Protein AF-A0A1H9CFS5-F1 (afdb_monomer_lite)

Foldseek 3Di:
DVVLLVLLVVQLVVQVVVCVVVVHLVSSLVSLVCLQVVLVVLLCVLVCVVDDPVVVVVCVVPPDPVVNVVSNVSSVSSNSSNVSSVVSNVVSVVVNVVVD

pLDDT: mean 93.54, std 7.52, range [54.22, 98.5]

InterPro domains:
  IPR035167 Protein of unknown function DUF5316 [PF17247] (24-96)

Organism: NCBI:txid571933

Sequence (100 aa):
MKPYLYSGMTVALLALIISFVTNNWDIAFSITGIAGLGSLLFGGILSGAFISGDRNRANYHSEPKEFRENRHQFMLKLLTFGAPNIVVAIFTLFFVGMST

Radius of gyration: 16.78 Å; chains: 1; bounding box: 43×15×49 Å

Secondary structure (DSSP, 8-state):
-HHHHHHHHHHHHHHHHHHHHHT-HHHHHHHHHHHHHHHHHHHHHHHTTTS-HHHHHHHHHHS-HHHHHHHHHHHHHHHHHHHHHHHHHHHHHHHHTT--

Structure (mmCIF, N/CA/C/O backbone):
data_AF-A0A1H9CFS5-F1
#
_entry.id   AF-A0A1H9CFS5-F1
#
loop_
_atom_site.group_PDB
_atom_site.id
_atom_site.type_symbol
_atom_site.label_atom_id
_atom_site.label_alt_id
_atom_site.label_comp_id
_atom_site.label_asym_id
_atom_site.label_entity_id
_atom_site.label_seq_id
_atom_site.pdbx_PDB_ins_code
_atom_site.Cartn_x
_atom_site.Cartn_y
_atom_site.Cartn_z
_atom_site.occupancy
_atom_site.B_iso_or_equiv
_atom_site.auth_seq_id
_atom_site.auth_comp_id
_atom_site.auth_asym_id
_atom_site.auth_atom_id
_atom_site.pdbx_PDB_model_num
ATOM 1 N N . MET A 1 1 ? 11.279 -7.882 0.652 1.00 90.56 1 MET A N 1
ATOM 2 C CA . MET A 1 1 ? 9.820 -8.112 0.785 1.00 90.56 1 MET A CA 1
ATOM 3 C C . MET A 1 1 ? 9.342 -8.093 2.234 1.00 90.56 1 MET A C 1
ATOM 5 O O . MET A 1 1 ? 8.599 -7.186 2.573 1.00 90.56 1 MET A O 1
ATOM 9 N N . LYS A 1 2 ? 9.821 -8.994 3.108 1.00 93.69 2 LYS A N 1
ATOM 10 C CA . LYS A 1 2 ? 9.438 -9.074 4.538 1.00 93.69 2 LYS A CA 1
ATOM 11 C C . LYS A 1 2 ? 9.332 -7.733 5.304 1.00 93.69 2 LYS A C 1
ATOM 13 O O . LYS A 1 2 ? 8.291 -7.518 5.911 1.00 93.69 2 LYS A O 1
ATOM 18 N N . PRO A 1 3 ? 10.319 -6.810 5.260 1.00 95.81 3 PRO A N 1
ATOM 19 C CA . PRO A 1 3 ? 10.221 -5.561 6.026 1.00 95.81 3 PRO A CA 1
ATOM 20 C C . PRO A 1 3 ? 9.057 -4.668 5.577 1.00 95.81 3 PRO A C 1
ATOM 22 O O . PRO A 1 3 ? 8.432 -4.027 6.409 1.00 95.81 3 PRO A O 1
ATOM 25 N N . TYR A 1 4 ? 8.721 -4.676 4.284 1.00 97.06 4 TYR A N 1
ATOM 26 C CA . TYR A 1 4 ? 7.609 -3.892 3.744 1.00 97.06 4 TYR A CA 1
ATOM 27 C C . TYR A 1 4 ? 6.259 -4.454 4.193 1.00 97.06 4 TYR A C 1
ATOM 29 O O . TYR A 1 4 ? 5.376 -3.692 4.579 1.00 97.06 4 TYR A O 1
ATOM 37 N N . LEU A 1 5 ? 6.138 -5.786 4.237 1.00 97.06 5 LEU A N 1
ATOM 38 C CA . LEU A 1 5 ? 4.965 -6.451 4.802 1.00 97.06 5 LEU A CA 1
ATOM 39 C C . LEU A 1 5 ? 4.790 -6.080 6.278 1.00 97.06 5 LEU A C 1
ATOM 41 O O . LEU A 1 5 ? 3.712 -5.643 6.668 1.00 97.06 5 LEU A O 1
ATOM 45 N N . TYR A 1 6 ? 5.858 -6.184 7.076 1.00 97.69 6 TYR A N 1
ATOM 46 C CA . TYR A 1 6 ? 5.815 -5.817 8.492 1.00 97.69 6 TYR A CA 1
ATOM 47 C C . TYR A 1 6 ? 5.481 -4.344 8.694 1.00 97.69 6 TYR A C 1
ATOM 49 O O . TYR A 1 6 ? 4.642 -4.037 9.528 1.00 97.69 6 TYR A O 1
ATOM 57 N N . SER A 1 7 ? 6.042 -3.434 7.894 1.00 97.94 7 SER A N 1
ATOM 58 C CA . SER A 1 7 ? 5.662 -2.020 7.976 1.00 97.94 7 SER A CA 1
ATOM 59 C C . SER A 1 7 ? 4.186 -1.787 7.638 1.00 97.94 7 SER A C 1
ATOM 61 O O . SER A 1 7 ? 3.532 -0.997 8.312 1.00 97.94 7 SER A O 1
ATOM 63 N N . GLY A 1 8 ? 3.633 -2.514 6.660 1.00 97.75 8 GLY A N 1
ATOM 64 C CA . GLY A 1 8 ? 2.210 -2.445 6.329 1.00 97.75 8 GLY A CA 1
ATOM 65 C C . GLY A 1 8 ? 1.328 -2.970 7.463 1.00 97.75 8 GLY A C 1
ATOM 66 O O . GLY A 1 8 ? 0.342 -2.331 7.818 1.00 97.75 8 GLY A O 1
ATOM 67 N N . MET A 1 9 ? 1.720 -4.088 8.084 1.00 98.19 9 MET A N 1
ATOM 68 C CA . MET A 1 9 ? 1.047 -4.630 9.270 1.00 98.19 9 MET A CA 1
ATOM 69 C C . MET A 1 9 ? 1.112 -3.663 10.452 1.00 98.19 9 MET A C 1
ATOM 71 O O . MET A 1 9 ? 0.108 -3.483 11.128 1.00 98.19 9 MET A O 1
ATOM 75 N N . THR A 1 10 ? 2.252 -3.009 10.691 1.00 98.25 10 THR A N 1
ATOM 76 C CA . THR A 1 10 ? 2.392 -2.017 11.764 1.00 98.25 10 THR A CA 1
ATOM 77 C C . THR A 1 10 ? 1.433 -0.849 11.566 1.00 98.25 10 THR A C 1
ATOM 79 O O . THR A 1 10 ? 0.741 -0.477 12.508 1.00 98.25 10 THR A O 1
ATOM 82 N N . VAL A 1 11 ? 1.336 -0.298 10.350 1.00 98.31 11 VAL A N 1
ATOM 83 C CA . VAL A 1 11 ? 0.380 0.784 10.048 1.00 98.31 11 VAL A CA 1
ATOM 84 C C . VAL A 1 11 ? -1.058 0.324 10.288 1.00 98.31 11 VAL A C 1
ATOM 86 O O . VAL A 1 11 ? -1.815 1.015 10.967 1.00 98.31 11 VAL A O 1
ATOM 89 N N . ALA A 1 12 ? -1.413 -0.866 9.803 1.00 98.12 12 ALA A N 1
ATOM 90 C CA . ALA A 1 12 ? -2.744 -1.431 9.984 1.00 98.12 12 ALA A CA 1
ATOM 91 C C . ALA A 1 12 ? -3.087 -1.678 11.468 1.00 98.12 12 ALA A C 1
ATOM 93 O O . ALA A 1 12 ? -4.178 -1.333 11.917 1.00 98.12 12 ALA A O 1
ATOM 94 N N . LEU A 1 13 ? -2.145 -2.215 12.251 1.00 98.19 13 LEU A N 1
ATOM 95 C CA . LEU A 1 13 ? -2.312 -2.443 13.689 1.00 98.19 13 LEU A CA 1
ATOM 96 C C . LEU A 1 13 ? -2.471 -1.131 14.460 1.00 98.19 13 LEU A C 1
ATOM 98 O O . LEU A 1 13 ? -3.359 -1.029 15.301 1.00 98.19 13 LEU A O 1
ATOM 102 N N . LEU A 1 14 ? -1.654 -0.116 14.163 1.00 98.31 14 LEU A N 1
ATOM 103 C CA . LEU A 1 14 ? -1.778 1.197 14.799 1.00 98.31 14 LEU A CA 1
ATOM 104 C C . LEU A 1 14 ? -3.127 1.847 14.479 1.00 98.31 14 LEU A C 1
ATOM 106 O O . LEU A 1 14 ? -3.774 2.369 15.383 1.00 98.31 14 LEU A O 1
ATOM 110 N N . ALA A 1 15 ? -3.583 1.765 13.227 1.00 97.56 15 ALA A N 1
ATOM 111 C CA . ALA A 1 15 ? -4.889 2.277 12.825 1.00 97.56 15 ALA A CA 1
ATOM 112 C C . ALA A 1 15 ? -6.035 1.600 13.598 1.00 97.56 15 ALA A C 1
ATOM 114 O O . ALA A 1 15 ? -6.930 2.286 14.090 1.00 97.56 15 ALA A O 1
ATOM 115 N N . LEU A 1 16 ? -5.972 0.274 13.766 1.00 97.19 16 LEU A N 1
ATOM 116 C CA . LEU A 1 16 ? -6.941 -0.486 14.560 1.00 97.19 16 LEU A CA 1
ATOM 117 C C . LEU A 1 16 ? -6.906 -0.110 16.045 1.00 97.19 16 LEU A C 1
ATOM 119 O O . LEU A 1 16 ? -7.962 0.077 16.639 1.00 97.19 16 LEU A O 1
ATOM 123 N N . ILE A 1 17 ? -5.720 0.045 16.641 1.00 97.94 17 ILE A N 1
ATOM 124 C CA . ILE A 1 17 ? -5.581 0.451 18.048 1.00 97.94 17 ILE A CA 1
ATOM 125 C C . ILE A 1 17 ? -6.190 1.839 18.268 1.00 97.94 17 ILE A C 1
ATOM 127 O O . ILE A 1 17 ? -6.977 2.021 19.194 1.00 97.94 17 ILE A O 1
ATOM 131 N N . ILE A 1 18 ? -5.863 2.809 17.407 1.00 96.44 18 ILE A N 1
ATOM 132 C CA . ILE A 1 18 ? -6.395 4.177 17.501 1.00 96.44 18 ILE A CA 1
ATOM 133 C C . ILE A 1 18 ? -7.920 4.157 17.377 1.00 96.44 18 ILE A C 1
ATOM 135 O O . ILE A 1 18 ? -8.620 4.763 18.187 1.00 96.44 18 ILE A O 1
ATOM 139 N N . SER A 1 19 ? -8.436 3.437 16.385 1.00 95.31 19 SER A N 1
ATOM 140 C CA . SER A 1 19 ? -9.871 3.306 16.145 1.00 95.31 19 SER A CA 1
ATOM 141 C C . SER A 1 19 ? -10.605 2.651 17.316 1.00 95.31 19 SER A C 1
ATOM 143 O O . SER A 1 19 ? -11.643 3.148 17.744 1.00 95.31 19 SER A O 1
ATOM 145 N N . PHE A 1 20 ? -10.026 1.603 17.902 1.00 94.00 20 PHE A N 1
ATOM 146 C CA . PHE A 1 20 ? -10.589 0.923 19.063 1.00 94.00 20 PHE A CA 1
ATOM 147 C C . PHE A 1 20 ? -10.634 1.831 20.299 1.00 94.00 20 PHE A C 1
ATOM 149 O O . PHE A 1 20 ? -11.665 1.923 20.958 1.00 94.00 20 PHE A O 1
ATOM 156 N N . VAL A 1 21 ? -9.546 2.555 20.591 1.00 96.75 21 VAL A N 1
ATOM 157 C CA . VAL A 1 21 ? -9.473 3.485 21.737 1.00 96.75 21 VAL A CA 1
ATOM 158 C C . VAL A 1 21 ? -10.444 4.659 21.583 1.00 96.75 21 VAL A C 1
ATOM 160 O O . VAL A 1 21 ? -10.995 5.141 22.569 1.00 96.75 21 VAL A O 1
ATOM 163 N N . THR A 1 22 ? -10.668 5.116 20.353 1.00 93.94 22 THR A N 1
ATOM 164 C CA . THR A 1 22 ? -11.586 6.225 20.047 1.00 93.94 22 THR A CA 1
ATOM 165 C C . THR A 1 22 ? -13.026 5.774 19.797 1.00 93.94 22 THR A C 1
ATOM 167 O O . THR A 1 22 ? -13.901 6.624 19.651 1.00 93.94 22 THR A O 1
ATOM 170 N N . ASN A 1 23 ? -13.274 4.460 19.747 1.00 91.62 23 ASN A N 1
ATOM 171 C CA . ASN A 1 23 ? -14.531 3.846 19.314 1.00 91.62 23 ASN A CA 1
ATOM 172 C C . ASN A 1 23 ? -15.050 4.409 17.973 1.00 91.62 23 ASN A C 1
ATOM 174 O O . ASN A 1 23 ? -16.253 4.566 17.770 1.00 91.62 23 ASN A O 1
ATOM 178 N N . ASN A 1 24 ? -14.129 4.758 17.072 1.00 93.25 24 ASN A N 1
ATOM 179 C CA . ASN A 1 24 ? -14.430 5.367 15.784 1.00 93.25 24 ASN A CA 1
ATOM 180 C C . ASN A 1 24 ? -13.767 4.552 14.665 1.00 93.25 24 ASN A C 1
ATOM 182 O O . ASN A 1 24 ? -12.553 4.628 14.444 1.00 93.25 24 ASN A O 1
ATOM 186 N N . TRP A 1 25 ? -14.573 3.751 13.966 1.00 93.06 25 TRP A N 1
ATOM 187 C CA . TRP A 1 25 ? -14.124 2.858 12.893 1.00 93.06 25 TRP A CA 1
ATOM 188 C C . TRP A 1 25 ? -13.775 3.589 11.590 1.00 93.06 25 TRP A C 1
ATOM 190 O O . TRP A 1 25 ? -12.949 3.081 10.824 1.00 93.06 25 TRP A O 1
ATOM 200 N N . ASP A 1 26 ? -14.274 4.815 11.384 1.00 94.62 26 ASP A N 1
ATOM 201 C CA . ASP A 1 26 ? -13.910 5.659 10.237 1.00 94.62 26 ASP A CA 1
ATOM 202 C C . ASP A 1 26 ? -12.416 5.989 10.216 1.00 94.62 26 ASP A C 1
ATOM 204 O O . ASP A 1 26 ? -11.820 6.125 9.144 1.00 94.62 26 ASP A O 1
ATOM 208 N N . ILE A 1 27 ? -11.780 6.078 11.390 1.00 95.31 27 ILE A N 1
ATOM 209 C CA . ILE A 1 27 ? -10.341 6.346 11.500 1.00 95.31 27 ILE A CA 1
ATOM 210 C C . ILE A 1 27 ? -9.532 5.190 10.904 1.00 95.31 27 ILE A C 1
ATOM 212 O O . ILE A 1 27 ? -8.642 5.421 10.081 1.00 95.31 27 ILE A O 1
ATOM 216 N N . ALA A 1 28 ? -9.844 3.946 11.284 1.00 96.62 28 ALA A N 1
ATOM 217 C CA . ALA A 1 28 ? -9.140 2.785 10.747 1.00 96.62 28 ALA A CA 1
ATOM 218 C C . ALA A 1 28 ? -9.391 2.637 9.244 1.00 96.62 28 ALA A C 1
ATOM 220 O O . ALA A 1 28 ? -8.433 2.433 8.492 1.00 96.62 28 ALA A O 1
ATOM 221 N N . PHE A 1 29 ? -10.641 2.813 8.803 1.00 96.62 29 PHE A N 1
ATOM 222 C CA . PHE A 1 29 ? -10.999 2.779 7.386 1.00 96.62 29 PHE A CA 1
ATOM 223 C C . PHE A 1 29 ? -10.240 3.836 6.577 1.00 96.62 29 PHE A C 1
ATOM 225 O O . PHE A 1 29 ? -9.645 3.517 5.551 1.00 96.62 29 PHE A O 1
ATOM 232 N N . SER A 1 30 ? -10.172 5.075 7.065 1.00 96.69 30 SER A N 1
ATOM 233 C CA . SER A 1 30 ? -9.495 6.171 6.365 1.00 96.69 30 SER A CA 1
ATOM 234 C C . SER A 1 30 ? -7.984 5.953 6.274 1.00 96.69 30 SER A C 1
ATOM 236 O O . SER A 1 30 ? -7.413 6.049 5.187 1.00 96.69 30 SER A O 1
ATOM 238 N N . ILE A 1 31 ? -7.319 5.618 7.387 1.00 97.75 31 ILE A N 1
ATOM 239 C CA . ILE A 1 31 ? -5.860 5.416 7.411 1.00 97.75 31 ILE A CA 1
ATOM 240 C C . ILE A 1 31 ? -5.468 4.242 6.509 1.00 97.75 31 ILE A C 1
ATOM 242 O O . ILE A 1 31 ? -4.599 4.374 5.643 1.00 97.75 31 ILE A O 1
ATOM 246 N N . T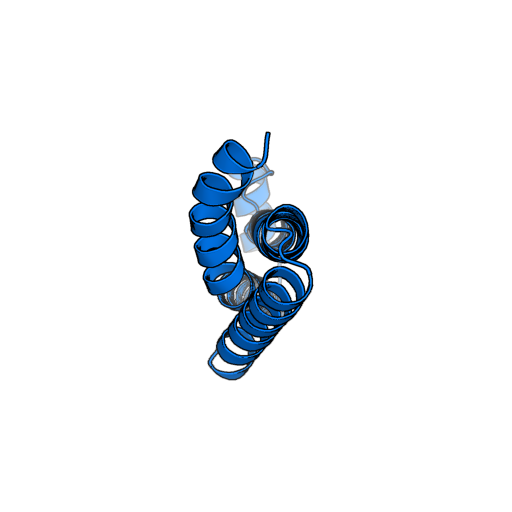HR A 1 32 ? -6.117 3.092 6.698 1.00 98.06 32 THR A N 1
ATOM 247 C CA . THR A 1 32 ? -5.775 1.874 5.954 1.00 98.06 32 THR A CA 1
ATOM 248 C C . THR A 1 32 ? -6.259 1.934 4.507 1.00 98.06 32 THR A C 1
ATOM 250 O O . THR A 1 32 ? -5.566 1.453 3.613 1.00 98.06 32 THR A O 1
ATOM 253 N N . GLY A 1 33 ? -7.374 2.616 4.242 1.00 97.62 33 GLY A N 1
ATOM 254 C CA . GLY A 1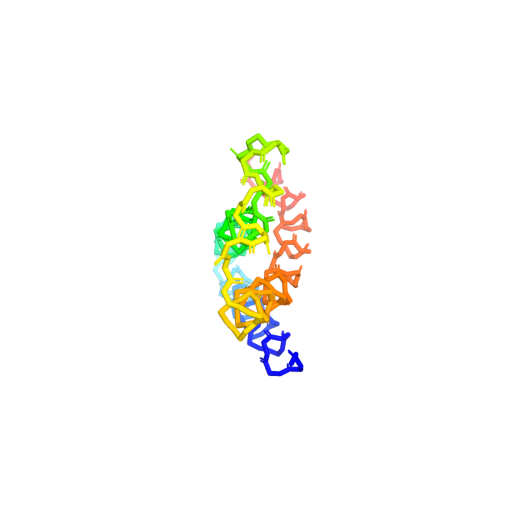 33 ? -7.875 2.900 2.902 1.00 97.62 33 GLY A CA 1
ATOM 255 C C . GLY A 1 33 ? -6.908 3.766 2.101 1.00 97.62 33 GLY A C 1
ATOM 256 O O . GLY A 1 33 ? -6.528 3.379 0.998 1.00 97.62 33 GLY A O 1
ATOM 257 N N . ILE A 1 34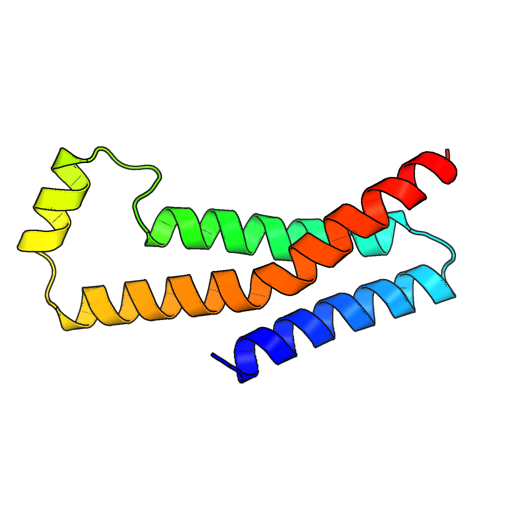 ? -6.429 4.881 2.666 1.00 98.06 34 ILE A N 1
ATOM 258 C CA . ILE A 1 34 ? -5.436 5.751 2.011 1.00 98.06 34 ILE A CA 1
ATOM 259 C C . ILE A 1 34 ? -4.119 5.000 1.787 1.00 98.06 34 ILE A C 1
ATOM 261 O O . ILE A 1 34 ? -3.577 5.029 0.681 1.00 98.06 34 ILE A O 1
ATOM 265 N N . ALA A 1 35 ? -3.611 4.289 2.799 1.00 98.00 35 ALA A N 1
ATOM 266 C CA . ALA A 1 35 ? -2.368 3.527 2.677 1.00 98.00 35 ALA A CA 1
ATOM 267 C C . ALA A 1 35 ? -2.476 2.398 1.633 1.00 98.00 35 ALA A C 1
ATOM 269 O O . ALA A 1 35 ? -1.565 2.202 0.823 1.00 98.00 35 ALA A O 1
ATOM 270 N N . GLY A 1 36 ? -3.596 1.674 1.623 1.00 98.12 36 GLY A N 1
ATOM 271 C CA . GLY A 1 36 ? -3.871 0.578 0.699 1.00 98.12 36 GLY A CA 1
ATOM 272 C C . GLY A 1 36 ? -4.084 1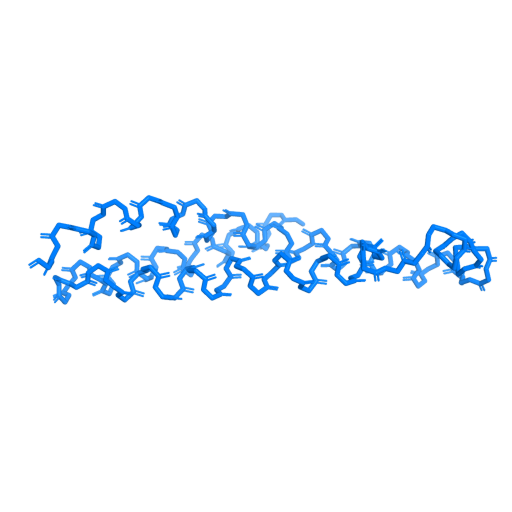.053 -0.737 1.00 98.12 36 GLY A C 1
ATOM 273 O O . GLY A 1 36 ? -3.366 0.620 -1.641 1.00 98.12 36 GLY A O 1
ATOM 274 N N . LEU A 1 37 ? -5.023 1.981 -0.950 1.00 97.75 37 LEU A N 1
ATOM 275 C CA . LEU A 1 37 ? -5.320 2.540 -2.272 1.00 97.75 37 LEU A CA 1
ATOM 276 C C . LEU A 1 37 ? -4.130 3.306 -2.839 1.00 97.75 37 LEU A C 1
ATOM 278 O O . LEU A 1 37 ? -3.792 3.106 -4.002 1.00 97.75 37 LEU A O 1
ATOM 282 N N . GLY A 1 38 ? -3.450 4.123 -2.031 1.00 97.81 38 GLY A N 1
ATOM 283 C CA . GLY A 1 38 ? -2.240 4.821 -2.461 1.00 97.81 38 GLY A CA 1
ATOM 284 C C . GLY A 1 38 ? -1.195 3.839 -2.988 1.00 97.81 38 GLY A C 1
ATOM 285 O O . GLY A 1 38 ? -0.687 3.999 -4.096 1.00 97.81 38 GLY A O 1
ATOM 286 N N . SER A 1 39 ? -0.947 2.755 -2.253 1.00 97.81 39 SER A N 1
ATOM 287 C CA . SER A 1 39 ? -0.005 1.713 -2.673 1.00 97.81 39 SER A CA 1
ATOM 288 C C . SER A 1 39 ? -0.408 1.018 -3.975 1.00 97.81 39 SER A C 1
ATOM 290 O O . SER A 1 39 ? 0.458 0.760 -4.812 1.00 97.81 39 SER A O 1
ATOM 292 N N . LEU A 1 40 ? -1.702 0.738 -4.176 1.00 97.56 40 LEU A N 1
ATOM 293 C CA . LEU A 1 40 ? -2.211 0.178 -5.434 1.00 97.56 40 LEU A CA 1
ATOM 294 C C . LEU A 1 40 ? -2.047 1.148 -6.598 1.00 97.56 40 LEU A C 1
ATOM 296 O O . LEU A 1 40 ? -1.591 0.739 -7.662 1.00 97.56 40 LEU A O 1
ATOM 300 N N . LEU A 1 41 ? -2.396 2.420 -6.403 1.00 97.62 41 LEU A N 1
ATOM 301 C CA . LEU A 1 41 ? -2.313 3.441 -7.444 1.00 97.62 41 LEU A CA 1
ATOM 302 C C . LEU A 1 41 ? -0.863 3.651 -7.880 1.00 97.62 41 LEU A C 1
ATOM 304 O O . LEU A 1 41 ? -0.554 3.532 -9.066 1.00 97.62 41 LEU A O 1
ATOM 308 N N . PHE A 1 42 ? 0.051 3.869 -6.932 1.00 97.19 42 PHE A N 1
ATOM 309 C CA . PHE A 1 42 ? 1.472 4.019 -7.248 1.00 97.19 42 PHE A CA 1
ATOM 310 C C . PHE A 1 42 ? 2.071 2.729 -7.823 1.00 97.19 42 PHE A C 1
ATOM 312 O O . PHE A 1 42 ? 2.831 2.787 -8.790 1.00 97.19 42 PHE A O 1
ATOM 319 N N . GLY A 1 43 ? 1.685 1.559 -7.305 1.00 96.56 43 GLY A N 1
ATOM 320 C CA . GLY A 1 43 ? 2.076 0.267 -7.872 1.00 96.56 43 GLY A CA 1
ATOM 321 C C . GLY A 1 43 ? 1.608 0.093 -9.323 1.00 96.56 43 GLY A C 1
ATOM 322 O O . GLY A 1 43 ? 2.392 -0.315 -10.176 1.00 96.56 43 GLY A O 1
ATOM 323 N N . GLY A 1 44 ? 0.365 0.467 -9.630 1.00 95.44 44 GLY A N 1
ATOM 324 C CA . GLY A 1 44 ? -0.199 0.420 -10.981 1.00 95.44 44 GLY A CA 1
ATOM 325 C C . GLY A 1 44 ? 0.479 1.386 -11.956 1.00 95.44 44 GLY A C 1
ATOM 326 O O . GLY A 1 44 ? 0.682 1.053 -13.122 1.00 95.44 44 GLY A O 1
ATOM 327 N N . ILE A 1 45 ? 0.902 2.562 -11.484 1.00 94.81 45 ILE A N 1
ATOM 328 C CA . ILE A 1 45 ? 1.696 3.499 -12.293 1.00 94.81 45 ILE A CA 1
ATOM 329 C C . ILE A 1 45 ? 3.047 2.871 -12.648 1.00 94.81 45 ILE A C 1
ATOM 331 O O . ILE A 1 45 ? 3.434 2.857 -13.815 1.00 94.81 45 ILE A O 1
ATOM 335 N N . LEU A 1 46 ? 3.742 2.295 -11.665 1.00 94.06 46 LEU A N 1
ATOM 336 C CA . LEU A 1 46 ? 5.055 1.672 -11.867 1.00 94.06 46 LEU A CA 1
ATOM 337 C C . LEU A 1 46 ? 4.993 0.400 -12.721 1.00 94.06 46 LEU A C 1
ATOM 339 O O . LEU A 1 46 ? 5.966 0.069 -13.403 1.00 94.06 46 LEU A O 1
ATOM 343 N N . SER A 1 47 ? 3.865 -0.312 -12.702 1.00 92.00 47 SER A N 1
ATOM 344 C CA . SER A 1 47 ? 3.647 -1.482 -13.557 1.00 92.00 47 SER A CA 1
ATOM 345 C C . SER A 1 47 ? 3.370 -1.112 -15.018 1.00 92.00 47 SER A C 1
ATOM 347 O O . SER A 1 47 ? 3.513 -1.959 -15.899 1.00 92.00 47 SER A O 1
ATOM 349 N N . GLY A 1 48 ? 2.993 0.143 -15.285 1.00 91.00 48 GLY A N 1
ATOM 350 C CA . GLY A 1 48 ? 2.520 0.583 -16.594 1.00 91.00 48 GLY A CA 1
ATOM 351 C C . GLY A 1 48 ? 1.060 0.211 -16.873 1.00 91.00 48 GLY A C 1
ATOM 352 O O . GLY A 1 48 ? 0.646 0.245 -18.029 1.00 91.00 48 GLY A O 1
ATOM 353 N N . ALA A 1 49 ? 0.260 -0.115 -15.849 1.00 91.31 49 ALA A N 1
ATOM 354 C CA . ALA A 1 49 ? -1.153 -0.480 -16.016 1.00 91.31 49 ALA A CA 1
ATOM 355 C C . ALA A 1 49 ? -2.010 0.640 -16.637 1.00 91.31 49 ALA A C 1
ATOM 357 O O . ALA A 1 49 ? -3.054 0.363 -17.219 1.00 91.31 49 ALA A O 1
ATOM 358 N N . PHE A 1 50 ? -1.566 1.896 -16.532 1.00 91.25 50 PHE A N 1
ATOM 359 C CA . PHE A 1 50 ? -2.286 3.073 -17.031 1.00 91.25 50 PHE A CA 1
ATOM 360 C C . PHE A 1 50 ? -1.789 3.588 -18.396 1.00 91.25 50 PHE A C 1
ATOM 362 O O . PHE A 1 50 ? -2.236 4.641 -18.847 1.00 91.25 50 PHE A O 1
ATOM 369 N N . ILE A 1 51 ? -0.861 2.888 -19.063 1.00 91.31 51 ILE A N 1
ATOM 370 C CA . ILE A 1 51 ? -0.354 3.259 -20.397 1.00 91.31 51 ILE A CA 1
ATOM 371 C C . ILE A 1 51 ? -0.713 2.206 -21.453 1.00 91.31 51 ILE A C 1
ATOM 373 O O . ILE A 1 51 ? -1.001 1.056 -21.134 1.00 91.31 51 ILE A O 1
ATOM 377 N N . SER A 1 52 ? -0.686 2.588 -22.735 1.00 92.44 52 SER A N 1
ATOM 378 C CA . SER A 1 52 ? -0.987 1.655 -23.826 1.00 92.44 52 SER A CA 1
ATOM 379 C C . SER A 1 52 ? 0.050 0.533 -23.920 1.00 92.44 52 SER A C 1
ATOM 381 O O . SER A 1 52 ? 1.246 0.752 -23.709 1.00 92.44 52 SER A O 1
ATOM 383 N N . GLY A 1 53 ? -0.402 -0.668 -24.292 1.00 88.75 53 GLY A N 1
ATOM 384 C CA . GLY A 1 53 ? 0.462 -1.845 -24.417 1.00 88.75 53 GLY A CA 1
ATOM 385 C C . GLY A 1 53 ? 1.641 -1.630 -25.369 1.00 88.75 53 GLY A C 1
ATOM 386 O O . GLY A 1 53 ? 2.761 -2.024 -25.051 1.00 88.75 53 GLY A O 1
ATOM 387 N N . ASP A 1 54 ? 1.426 -0.925 -26.483 1.00 92.50 54 ASP A N 1
ATOM 388 C CA . ASP A 1 54 ? 2.493 -0.603 -27.437 1.00 92.50 54 ASP A CA 1
ATOM 389 C C . ASP A 1 54 ? 3.548 0.329 -26.837 1.00 92.50 54 ASP A C 1
ATOM 391 O O . ASP A 1 54 ? 4.744 0.085 -26.995 1.00 92.50 54 ASP A O 1
ATOM 395 N N . ARG A 1 55 ? 3.129 1.351 -26.077 1.00 89.94 55 ARG A N 1
ATOM 396 C CA . ARG A 1 55 ? 4.062 2.231 -25.355 1.00 89.94 55 ARG A CA 1
ATOM 397 C C . ARG A 1 55 ? 4.798 1.473 -24.258 1.00 89.94 55 ARG A C 1
ATOM 399 O O . ARG A 1 55 ? 5.997 1.669 -24.092 1.00 89.94 55 ARG A O 1
ATOM 406 N N . ASN A 1 56 ? 4.114 0.579 -23.546 1.00 89.81 56 ASN A N 1
ATOM 407 C CA . ASN A 1 56 ? 4.738 -0.238 -22.511 1.00 89.81 56 ASN A CA 1
ATOM 408 C C . ASN A 1 56 ? 5.808 -1.175 -23.099 1.00 89.81 56 ASN A C 1
ATOM 410 O O . ASN A 1 56 ? 6.912 -1.269 -22.568 1.00 89.81 56 ASN A O 1
ATOM 414 N N . ARG A 1 57 ? 5.523 -1.810 -24.244 1.00 88.44 57 ARG A N 1
ATOM 415 C CA . ARG A 1 57 ? 6.491 -2.641 -24.979 1.00 88.44 57 ARG A CA 1
ATOM 416 C C . ARG A 1 57 ? 7.662 -1.823 -25.513 1.00 88.44 57 ARG A C 1
ATOM 418 O O . ARG A 1 57 ? 8.803 -2.250 -25.368 1.00 88.44 57 ARG A O 1
ATOM 425 N N . ALA A 1 58 ? 7.403 -0.649 -26.088 1.00 90.75 58 ALA A N 1
ATOM 426 C CA . ALA A 1 58 ? 8.459 0.245 -26.558 1.00 90.75 58 ALA A CA 1
ATOM 427 C C . ALA A 1 58 ? 9.394 0.661 -25.409 1.00 90.75 58 ALA A C 1
ATOM 429 O O . ALA A 1 58 ? 10.609 0.509 -25.529 1.00 90.75 58 ALA A O 1
ATOM 430 N N . ASN A 1 59 ? 8.831 1.078 -24.269 1.00 88.62 59 ASN A N 1
ATOM 431 C CA . ASN A 1 59 ? 9.592 1.417 -23.064 1.00 88.62 59 ASN A CA 1
ATOM 432 C C . ASN A 1 59 ? 10.395 0.221 -22.539 1.00 88.62 59 ASN A C 1
ATOM 434 O O . ASN A 1 59 ? 11.550 0.371 -22.163 1.00 88.62 59 ASN A O 1
ATOM 438 N N . TYR A 1 60 ? 9.818 -0.983 -22.553 1.00 88.50 60 TYR A N 1
ATOM 439 C CA . TYR A 1 60 ? 10.504 -2.198 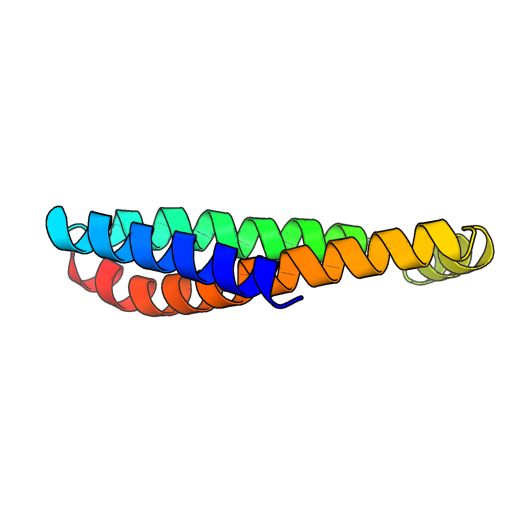-22.106 1.00 88.50 60 TYR A CA 1
ATOM 440 C C . TYR A 1 60 ? 11.767 -2.520 -22.923 1.00 88.50 60 TYR A C 1
ATOM 442 O O . TYR A 1 60 ? 12.704 -3.113 -22.382 1.00 88.50 60 TYR A O 1
ATOM 450 N N . HIS A 1 61 ? 11.784 -2.166 -24.213 1.00 89.44 61 HIS A N 1
ATOM 451 C CA . HIS A 1 61 ? 12.922 -2.395 -25.106 1.00 89.44 61 HIS A CA 1
ATOM 452 C C . HIS A 1 61 ? 13.984 -1.290 -25.043 1.00 89.44 61 HIS A C 1
ATOM 454 O O . HIS A 1 61 ? 15.153 -1.583 -25.285 1.00 89.44 61 HIS A O 1
ATOM 460 N N . SER A 1 62 ? 13.600 -0.048 -24.735 1.00 90.62 62 SER A N 1
ATOM 461 C CA . SER A 1 62 ? 14.523 1.092 -24.648 1.00 90.62 62 SER A CA 1
ATOM 462 C C . SER A 1 62 ? 15.100 1.312 -23.246 1.00 90.62 62 SER A C 1
ATOM 464 O O . SER A 1 62 ? 16.193 1.861 -23.113 1.00 90.62 62 SER A O 1
ATOM 466 N N . GLU A 1 63 ? 14.397 0.883 -22.198 1.00 89.00 63 GLU A N 1
ATOM 467 C CA . GLU A 1 63 ? 14.828 1.033 -20.810 1.00 89.00 63 GLU A CA 1
ATOM 468 C C . GLU A 1 63 ? 15.941 0.032 -20.445 1.00 89.00 63 GLU A C 1
ATOM 470 O O . GLU A 1 63 ? 15.813 -1.172 -20.708 1.00 89.00 63 GLU A O 1
ATOM 475 N N . PRO A 1 64 ? 17.026 0.474 -19.778 1.00 94.19 64 PRO A N 1
ATOM 476 C CA . PRO A 1 64 ? 18.049 -0.450 -19.314 1.00 94.19 64 PRO A CA 1
ATOM 477 C C . PRO A 1 64 ? 17.487 -1.420 -18.267 1.00 94.19 64 PRO A C 1
ATOM 479 O O . PRO A 1 64 ? 16.694 -1.049 -17.398 1.00 94.19 64 PRO A O 1
ATOM 482 N N . LYS A 1 65 ? 17.946 -2.677 -18.314 1.00 92.50 65 LYS A N 1
ATOM 483 C CA . LYS A 1 65 ? 17.445 -3.762 -17.449 1.00 92.50 65 LYS A CA 1
ATOM 484 C C . LYS A 1 65 ? 17.488 -3.419 -15.956 1.00 92.50 65 LYS A C 1
ATOM 486 O O . LYS A 1 65 ? 16.584 -3.816 -15.232 1.00 92.50 65 LYS A O 1
ATOM 491 N N . GLU A 1 66 ? 18.509 -2.687 -15.515 1.00 93.69 66 GLU A N 1
ATOM 492 C CA . GLU A 1 66 ? 18.667 -2.267 -14.119 1.00 93.69 66 GLU A CA 1
ATOM 493 C C . GLU A 1 66 ? 17.546 -1.326 -13.660 1.00 93.69 66 GLU A C 1
ATOM 495 O O . GLU A 1 66 ? 16.929 -1.563 -12.623 1.00 93.69 66 GLU A O 1
ATOM 500 N N . PHE A 1 67 ? 17.220 -0.297 -14.448 1.00 91.94 67 PHE A N 1
ATOM 501 C CA . PHE A 1 67 ? 16.118 0.619 -14.131 1.00 91.94 67 PHE A CA 1
ATOM 502 C C . PHE A 1 67 ? 14.781 -0.115 -14.093 1.00 91.94 67 PHE A C 1
ATOM 504 O O . PHE A 1 67 ? 13.985 0.088 -13.174 1.00 91.94 67 PHE A O 1
ATOM 511 N N . ARG A 1 68 ? 14.577 -1.040 -15.034 1.00 91.94 68 ARG A N 1
ATOM 512 C CA . ARG A 1 68 ? 13.375 -1.869 -15.083 1.00 91.94 68 ARG A CA 1
ATOM 513 C C . ARG A 1 68 ? 13.233 -2.764 -13.853 1.00 91.94 68 ARG A C 1
ATOM 515 O O . ARG A 1 68 ? 12.144 -2.853 -13.288 1.00 91.94 68 ARG A O 1
ATOM 522 N N . GLU A 1 69 ? 14.317 -3.410 -13.432 1.00 94.81 69 GLU A N 1
ATOM 523 C CA . GLU A 1 69 ? 14.330 -4.242 -12.226 1.00 94.81 69 GLU A CA 1
ATOM 524 C C . GLU A 1 69 ? 14.077 -3.391 -10.979 1.00 94.81 69 GLU A C 1
ATOM 526 O O . GLU A 1 69 ? 13.218 -3.724 -10.168 1.00 94.81 69 GLU A O 1
ATOM 531 N N . ASN A 1 70 ? 14.726 -2.231 -10.866 1.00 94.88 70 ASN A N 1
ATOM 532 C CA . ASN A 1 70 ? 14.500 -1.300 -9.761 1.00 94.88 70 ASN A CA 1
ATOM 533 C C . ASN A 1 70 ? 13.039 -0.828 -9.693 1.00 94.88 70 ASN A C 1
ATOM 535 O O . ASN A 1 70 ? 12.447 -0.818 -8.607 1.00 94.88 70 ASN A O 1
ATOM 539 N N . ARG A 1 71 ? 12.423 -0.505 -10.840 1.00 94.44 71 ARG A N 1
ATOM 540 C CA . ARG A 1 71 ? 10.998 -0.149 -10.925 1.00 94.44 71 ARG A CA 1
ATOM 541 C C . ARG A 1 71 ? 10.107 -1.302 -10.471 1.00 94.44 71 ARG A C 1
ATOM 543 O O . ARG A 1 71 ? 9.197 -1.092 -9.668 1.00 94.44 71 ARG A O 1
ATOM 550 N N . HIS A 1 72 ? 10.385 -2.515 -10.944 1.00 95.31 72 HIS A N 1
ATOM 551 C CA . HIS A 1 72 ? 9.637 -3.711 -10.565 1.00 95.31 72 HIS A CA 1
ATOM 552 C C . HIS A 1 72 ? 9.751 -4.007 -9.063 1.00 95.31 72 HIS A C 1
ATOM 554 O O . HIS A 1 72 ? 8.744 -4.239 -8.394 1.00 95.31 72 HIS A O 1
ATOM 560 N N . GLN A 1 73 ? 10.954 -3.909 -8.498 1.00 96.75 73 GLN A N 1
ATOM 561 C CA . GLN A 1 73 ? 11.176 -4.075 -7.065 1.00 96.75 73 GLN A CA 1
ATOM 562 C C . GLN A 1 73 ? 10.432 -3.011 -6.253 1.00 96.75 73 GLN A C 1
ATOM 564 O O . GLN A 1 73 ? 9.833 -3.335 -5.228 1.00 96.75 73 GLN A O 1
ATOM 569 N N . PHE A 1 74 ? 10.423 -1.750 -6.691 1.00 96.69 74 PHE A N 1
ATOM 570 C CA . PHE A 1 74 ? 9.690 -0.686 -6.001 1.00 96.69 74 PHE A CA 1
ATOM 571 C C . PHE A 1 74 ? 8.172 -0.908 -6.036 1.00 96.69 74 PHE A C 1
ATOM 573 O O . PHE A 1 74 ? 7.513 -0.805 -5.001 1.00 96.69 74 PHE A O 1
ATOM 580 N N . MET A 1 75 ? 7.636 -1.328 -7.185 1.00 97.62 75 MET A N 1
ATOM 581 C CA . MET A 1 75 ? 6.240 -1.749 -7.324 1.00 97.62 75 MET A CA 1
ATOM 582 C C . MET A 1 75 ? 5.894 -2.880 -6.346 1.00 97.62 75 MET A C 1
ATOM 584 O O . MET A 1 75 ? 4.930 -2.766 -5.592 1.00 97.62 75 MET A O 1
ATOM 588 N N . LEU A 1 76 ? 6.686 -3.957 -6.311 1.00 97.69 76 LEU A N 1
ATOM 589 C CA . LEU A 1 76 ? 6.433 -5.086 -5.412 1.00 97.69 76 LEU A CA 1
ATOM 590 C C . LEU A 1 76 ? 6.456 -4.661 -3.940 1.00 97.69 76 LEU A C 1
ATOM 592 O O . LEU A 1 76 ? 5.607 -5.096 -3.158 1.00 97.69 76 LEU A O 1
ATOM 596 N N . LYS A 1 77 ? 7.410 -3.807 -3.554 1.00 97.94 77 LYS A N 1
ATOM 597 C CA . LYS A 1 77 ? 7.516 -3.262 -2.192 1.00 97.94 77 LYS A CA 1
ATOM 598 C C . LYS A 1 77 ? 6.259 -2.482 -1.801 1.00 97.94 77 LYS A C 1
ATOM 600 O O . LYS A 1 77 ? 5.727 -2.732 -0.721 1.00 97.94 77 LYS A O 1
ATOM 605 N N . LEU A 1 78 ? 5.760 -1.613 -2.685 1.00 97.69 78 LEU A N 1
ATOM 606 C CA . LEU A 1 78 ? 4.515 -0.863 -2.480 1.00 97.69 78 LEU A CA 1
ATOM 607 C C . LEU A 1 78 ? 3.313 -1.793 -2.334 1.00 97.69 78 LEU A C 1
ATOM 609 O O . LEU A 1 78 ? 2.590 -1.701 -1.348 1.00 97.69 78 LEU A O 1
ATOM 613 N N . LEU A 1 79 ? 3.130 -2.739 -3.256 1.00 97.81 79 LEU A N 1
ATOM 614 C CA . LEU A 1 79 ? 2.002 -3.673 -3.205 1.00 97.81 79 LEU A CA 1
ATOM 615 C C . LEU A 1 79 ? 2.030 -4.544 -1.942 1.00 97.81 79 LEU A C 1
ATOM 617 O O . LEU A 1 79 ? 0.994 -4.798 -1.337 1.00 97.81 79 LEU A O 1
ATOM 621 N N . THR A 1 80 ? 3.220 -4.947 -1.495 1.00 98.25 80 THR A N 1
ATOM 622 C CA . THR A 1 80 ? 3.392 -5.744 -0.269 1.00 98.25 80 THR A CA 1
ATOM 623 C C . THR A 1 80 ? 3.096 -4.938 0.996 1.00 98.25 80 THR A C 1
ATOM 625 O O . THR A 1 80 ? 2.545 -5.484 1.947 1.00 98.25 80 THR A O 1
ATOM 628 N N . PHE A 1 81 ? 3.439 -3.648 1.015 1.00 98.50 81 PHE A N 1
ATOM 629 C CA . PHE A 1 81 ? 3.054 -2.727 2.088 1.00 98.50 81 PHE A CA 1
ATOM 630 C C . PHE A 1 81 ? 1.541 -2.441 2.083 1.00 98.50 81 PHE A C 1
ATOM 632 O O . PHE A 1 81 ? 0.901 -2.415 3.136 1.00 98.50 81 PHE A O 1
ATOM 639 N N . GLY A 1 82 ? 0.956 -2.264 0.897 1.00 98.12 82 GLY A N 1
ATOM 640 C CA . GLY A 1 82 ? -0.465 -1.982 0.716 1.00 98.12 82 GLY A CA 1
ATOM 641 C C . GLY A 1 82 ? -1.374 -3.161 1.058 1.00 98.12 82 GLY A C 1
ATOM 642 O O . GLY A 1 82 ? -2.449 -2.945 1.604 1.00 98.12 82 GLY A O 1
ATOM 643 N N . ALA A 1 83 ? -0.944 -4.399 0.798 1.00 98.12 83 ALA A N 1
ATOM 644 C CA . ALA A 1 83 ? -1.746 -5.609 0.999 1.00 98.12 83 ALA A CA 1
ATOM 645 C C . ALA A 1 83 ? -2.423 -5.712 2.386 1.00 98.12 83 ALA A C 1
ATOM 647 O O . ALA A 1 83 ? -3.650 -5.808 2.422 1.00 98.12 83 ALA A O 1
ATOM 648 N N . PRO A 1 84 ? -1.705 -5.644 3.528 1.00 98.12 84 PRO A N 1
ATOM 649 C CA . PRO A 1 84 ? -2.351 -5.694 4.843 1.00 98.12 84 PRO A CA 1
ATOM 650 C C . PRO A 1 84 ? -3.292 -4.506 5.094 1.00 98.12 84 PRO A C 1
ATOM 652 O O . PRO A 1 84 ? -4.328 -4.674 5.731 1.00 98.12 84 PRO A O 1
ATOM 655 N N . ASN A 1 85 ? -2.976 -3.322 4.560 1.00 98.44 85 ASN A N 1
ATOM 656 C CA . ASN A 1 85 ? -3.820 -2.135 4.695 1.00 98.44 85 ASN A CA 1
ATOM 657 C C . ASN A 1 85 ? -5.132 -2.275 3.911 1.00 98.44 85 ASN A C 1
ATOM 659 O O . ASN A 1 85 ? -6.187 -1.955 4.438 1.00 98.44 85 ASN A O 1
ATOM 663 N N . ILE A 1 86 ? -5.100 -2.831 2.696 1.00 98.12 86 ILE A N 1
ATOM 664 C CA . ILE A 1 86 ? -6.312 -3.121 1.911 1.00 98.12 86 ILE A CA 1
ATOM 665 C C . ILE A 1 86 ? -7.204 -4.114 2.651 1.00 98.12 86 ILE A C 1
ATOM 667 O O . ILE A 1 86 ? -8.411 -3.913 2.731 1.00 98.12 86 ILE A O 1
ATOM 671 N N . VAL A 1 87 ? -6.608 -5.171 3.210 1.00 97.75 87 VAL A N 1
ATOM 672 C CA . VAL A 1 87 ? -7.347 -6.176 3.980 1.00 97.75 87 VAL A CA 1
ATOM 673 C C . VAL A 1 87 ? -8.078 -5.512 5.149 1.00 97.75 87 VAL A C 1
ATOM 675 O O . VAL A 1 87 ? -9.286 -5.688 5.286 1.00 97.75 87 VAL A O 1
ATOM 678 N N . VAL A 1 88 ? -7.387 -4.691 5.946 1.00 97.38 88 VAL A N 1
ATOM 679 C CA . VAL A 1 88 ? -8.016 -3.984 7.073 1.00 97.38 88 VAL A CA 1
ATOM 680 C C . VAL A 1 88 ? -9.035 -2.938 6.616 1.00 97.38 88 VAL A C 1
ATOM 682 O O . VAL A 1 88 ? -10.095 -2.838 7.230 1.00 97.38 88 VAL A O 1
ATOM 685 N N . ALA A 1 89 ? -8.790 -2.215 5.524 1.00 96.94 89 ALA A N 1
ATOM 686 C CA . ALA A 1 89 ? -9.749 -1.260 4.966 1.00 96.94 89 ALA A CA 1
ATOM 687 C C . ALA A 1 89 ? -11.061 -1.950 4.558 1.00 96.94 89 ALA A C 1
ATOM 689 O O . ALA A 1 89 ? -12.145 -1.482 4.893 1.00 96.94 89 ALA A O 1
ATOM 690 N N . ILE A 1 90 ? -10.974 -3.109 3.895 1.00 95.25 90 ILE A N 1
ATOM 691 C CA . ILE A 1 90 ? -12.151 -3.903 3.518 1.00 95.25 90 ILE A CA 1
ATOM 692 C C . ILE A 1 90 ? -12.888 -4.402 4.763 1.00 95.25 90 ILE A C 1
ATOM 694 O O . ILE A 1 90 ? -14.110 -4.309 4.818 1.00 95.25 90 ILE A O 1
ATOM 698 N N . PHE A 1 91 ? -12.172 -4.902 5.775 1.00 93.69 91 PHE A N 1
ATOM 699 C CA . PHE A 1 91 ? -12.810 -5.346 7.017 1.00 93.69 91 PHE A CA 1
ATOM 700 C C . PHE A 1 91 ? -13.508 -4.201 7.756 1.00 93.69 91 PHE A C 1
ATOM 702 O O . PHE A 1 91 ? -14.643 -4.358 8.193 1.00 93.69 91 PHE A O 1
ATOM 709 N N . THR A 1 92 ? -12.854 -3.047 7.876 1.00 93.44 92 THR A N 1
ATOM 710 C CA . THR A 1 92 ? -13.377 -1.87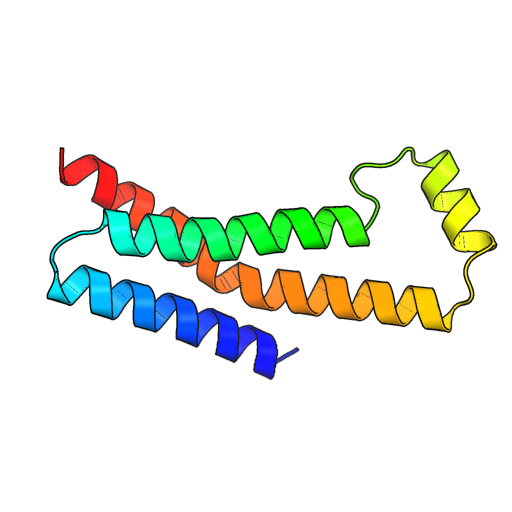8 8.606 1.00 93.44 92 THR A CA 1
ATOM 711 C C . THR A 1 92 ? -14.563 -1.217 7.907 1.00 93.44 92 THR A C 1
ATOM 713 O O . THR A 1 92 ? -15.427 -0.677 8.593 1.00 93.44 92 THR A O 1
ATOM 716 N N . LEU A 1 93 ? -14.688 -1.355 6.582 1.00 91.06 93 LEU A N 1
ATOM 717 C CA . LEU A 1 93 ? -15.852 -0.894 5.817 1.00 91.06 93 LEU A CA 1
ATOM 718 C C . LEU A 1 93 ? -17.182 -1.449 6.366 1.00 91.06 93 LEU A C 1
ATOM 720 O O . LEU A 1 93 ? -18.176 -0.727 6.409 1.00 91.06 93 LEU A O 1
ATOM 724 N N . PHE A 1 94 ? -17.203 -2.705 6.828 1.00 88.00 94 PHE A N 1
ATOM 725 C CA . PHE A 1 94 ? -18.406 -3.321 7.404 1.00 88.00 94 PHE A CA 1
ATOM 726 C C . PHE A 1 94 ? -18.807 -2.717 8.758 1.00 88.00 94 PHE A C 1
ATOM 728 O O . PHE A 1 94 ? -19.983 -2.745 9.107 1.00 88.00 94 PHE A O 1
ATOM 735 N N . PHE A 1 95 ? -17.853 -2.160 9.508 1.00 86.19 95 PHE A N 1
ATOM 736 C CA . PHE A 1 95 ? -18.102 -1.542 10.814 1.00 86.19 95 PHE A CA 1
ATOM 737 C C . PHE A 1 95 ? -18.481 -0.065 10.692 1.00 86.19 95 PHE A C 1
ATOM 739 O O . PHE A 1 95 ? -19.298 0.413 11.472 1.00 86.19 95 PHE A O 1
ATOM 746 N N . VAL A 1 96 ? -17.950 0.637 9.685 1.00 83.06 96 VAL A N 1
ATOM 747 C CA . VAL A 1 96 ? -18.330 2.027 9.375 1.00 83.06 96 VAL A CA 1
ATOM 748 C C . VAL A 1 96 ? -19.827 2.141 9.067 1.00 83.06 96 VAL A C 1
ATOM 750 O O . VAL A 1 96 ? -20.497 3.039 9.564 1.00 83.06 96 VAL A O 1
ATOM 753 N N . GLY A 1 97 ? -20.393 1.194 8.313 1.00 69.19 97 GLY A N 1
ATOM 754 C CA . GLY A 1 97 ? -21.831 1.188 8.014 1.00 69.19 97 GLY A CA 1
ATOM 755 C C . GLY A 1 97 ? -22.744 0.937 9.224 1.00 69.19 97 GLY A C 1
ATOM 756 O O . GLY A 1 97 ? -23.954 1.082 9.099 1.00 69.19 97 GLY A O 1
ATOM 757 N N . MET A 1 98 ? -22.188 0.545 10.377 1.00 61.22 98 MET A N 1
ATOM 758 C CA . MET A 1 98 ? -22.934 0.330 11.623 1.00 61.22 98 MET A CA 1
ATOM 759 C C . MET A 1 98 ? -22.890 1.537 12.571 1.00 61.22 98 MET A C 1
ATOM 761 O O . MET A 1 98 ? -23.630 1.551 13.553 1.00 61.22 98 MET A O 1
ATOM 765 N N . SER A 1 99 ? -22.007 2.513 12.330 1.00 59.28 99 SER A N 1
ATOM 766 C CA . SER A 1 99 ? -21.847 3.700 13.182 1.00 59.28 99 SER A CA 1
ATOM 767 C C . SER A 1 99 ? -22.686 4.911 12.748 1.00 59.28 99 SER A C 1
ATOM 769 O O . SER A 1 99 ? -22.632 5.943 13.416 1.00 59.28 99 SER A O 1
ATOM 771 N N . THR A 1 100 ? -23.462 4.787 11.667 1.00 54.22 100 THR A N 1
ATOM 772 C CA . THR A 1 100 ? -24.445 5.772 11.168 1.00 54.22 100 THR A CA 1
ATOM 773 C C . THR A 1 100 ? -25.865 5.287 11.384 1.00 54.22 100 THR A C 1
ATOM 775 O O . THR A 1 100 ? -26.700 6.104 11.825 1.00 54.22 100 THR A O 1
#